Protein AF-A0A3M1P9R3-F1 (afdb_monomer_lite)

Radius of gyration: 14.86 Å; chains: 1; bounding box: 43×22×37 Å

Sequence (80 aa):
MDSKALILTIAVLLFGGATLFVACKNMTKGFGSYNLKVLGIILVATFASLIGINHENSVTAMMGILGAIAGYLFGIKDQQ

Structure (mmCIF, N/CA/C/O backbone):
data_AF-A0A3M1P9R3-F1
#
_entry.id   AF-A0A3M1P9R3-F1
#
loop_
_atom_site.group_PDB
_atom_site.id
_atom_site.type_symbol
_atom_site.label_atom_id
_atom_site.label_alt_id
_atom_site.label_comp_id
_atom_site.label_asym_id
_atom_site.label_entity_id
_atom_site.label_seq_id
_atom_site.pdbx_PDB_ins_code
_atom_site.Cartn_x
_atom_site.Cartn_y
_atom_site.Cartn_z
_atom_site.occupancy
_atom_site.B_iso_or_equiv
_atom_site.auth_seq_id
_atom_site.auth_comp_id
_atom_site.auth_asym_id
_atom_site.auth_atom_id
_atom_site.pdbx_PDB_model_num
ATOM 1 N N . MET A 1 1 ? 17.511 -4.323 -13.189 1.00 58.62 1 MET A N 1
ATOM 2 C CA . MET A 1 1 ? 16.453 -3.378 -12.780 1.00 58.62 1 MET A CA 1
ATOM 3 C C . MET A 1 1 ? 16.761 -2.055 -13.437 1.00 58.62 1 MET A C 1
ATOM 5 O O . MET A 1 1 ? 17.820 -1.502 -13.166 1.00 58.62 1 MET A O 1
ATOM 9 N N . ASP A 1 2 ? 15.900 -1.598 -14.341 1.00 76.62 2 ASP A N 1
ATOM 10 C CA . ASP A 1 2 ? 16.022 -0.268 -14.935 1.00 76.62 2 ASP A CA 1
ATOM 11 C C . ASP A 1 2 ? 16.093 0.808 -13.848 1.00 76.62 2 ASP A C 1
ATOM 13 O O . ASP A 1 2 ? 15.347 0.753 -12.865 1.00 76.62 2 ASP A O 1
ATOM 17 N N . SER A 1 3 ? 16.944 1.824 -14.035 1.00 76.69 3 SER A N 1
ATOM 18 C CA . SER A 1 3 ? 17.073 2.951 -13.094 1.00 76.69 3 SER A CA 1
ATOM 19 C C . SER A 1 3 ? 15.721 3.613 -12.797 1.00 76.69 3 SER A C 1
ATOM 21 O O . SER A 1 3 ? 15.484 4.081 -11.688 1.00 76.69 3 SER A O 1
ATOM 23 N N . LYS A 1 4 ? 14.794 3.587 -13.764 1.00 80.44 4 LYS A N 1
ATOM 24 C CA . LYS A 1 4 ? 13.417 4.081 -13.618 1.00 80.44 4 LYS A CA 1
ATOM 25 C C . LYS A 1 4 ? 12.579 3.218 -12.666 1.00 80.44 4 LYS A C 1
ATOM 27 O O . LYS A 1 4 ? 11.901 3.763 -11.800 1.00 80.44 4 LYS A O 1
ATOM 32 N N . ALA A 1 5 ? 12.662 1.891 -12.779 1.00 81.19 5 ALA A N 1
ATOM 33 C CA . ALA A 1 5 ? 11.945 0.963 -11.903 1.00 81.19 5 ALA A CA 1
ATOM 34 C C . ALA A 1 5 ? 12.443 1.057 -10.451 1.00 81.19 5 ALA A C 1
ATOM 36 O O . ALA A 1 5 ? 11.644 1.002 -9.517 1.00 81.19 5 ALA A O 1
ATOM 37 N N . LEU A 1 6 ? 13.748 1.284 -10.254 1.00 83.00 6 LEU A N 1
ATOM 38 C CA . LEU A 1 6 ? 14.328 1.536 -8.930 1.00 83.00 6 LEU A CA 1
ATOM 39 C C . LEU A 1 6 ? 13.754 2.795 -8.274 1.00 83.00 6 LEU A C 1
ATOM 41 O O . LEU A 1 6 ? 13.302 2.739 -7.132 1.00 83.00 6 LEU A O 1
ATOM 45 N N . ILE A 1 7 ? 13.728 3.914 -9.003 1.00 87.81 7 ILE A N 1
ATOM 46 C CA . ILE A 1 7 ? 13.201 5.190 -8.497 1.00 87.81 7 ILE A CA 1
ATOM 47 C C . ILE A 1 7 ? 11.716 5.059 -8.136 1.00 87.81 7 ILE A C 1
ATOM 49 O O . ILE A 1 7 ? 11.309 5.490 -7.057 1.00 87.81 7 ILE A O 1
ATOM 53 N N . LEU A 1 8 ? 10.914 4.418 -8.994 1.00 88.00 8 LEU A N 1
ATOM 54 C CA . LEU A 1 8 ? 9.490 4.189 -8.729 1.00 88.00 8 LEU A CA 1
ATOM 55 C C . LEU A 1 8 ? 9.266 3.279 -7.515 1.00 88.00 8 LEU A C 1
ATOM 57 O O . LEU A 1 8 ? 8.399 3.559 -6.692 1.00 88.00 8 LEU A O 1
ATOM 61 N N . THR A 1 9 ? 10.078 2.233 -7.357 1.00 87.62 9 THR A N 1
ATOM 62 C CA . THR A 1 9 ? 9.988 1.328 -6.202 1.00 87.62 9 THR A CA 1
ATOM 63 C C . THR A 1 9 ? 10.282 2.063 -4.893 1.00 87.62 9 THR A C 1
ATOM 65 O O . THR A 1 9 ? 9.542 1.915 -3.920 1.00 87.62 9 THR A O 1
ATOM 68 N N . ILE A 1 10 ? 11.321 2.905 -4.872 1.00 89.25 10 ILE A N 1
ATOM 69 C CA . ILE A 1 10 ? 11.668 3.732 -3.706 1.00 89.25 10 ILE A CA 1
ATOM 70 C C . ILE A 1 10 ? 10.551 4.737 -3.401 1.00 89.25 10 ILE A C 1
ATOM 72 O O . ILE A 1 10 ? 10.186 4.910 -2.239 1.00 89.25 10 ILE A O 1
ATOM 76 N N . ALA A 1 11 ? 9.969 5.363 -4.427 1.00 89.75 11 ALA A N 1
ATOM 77 C CA . ALA A 1 11 ? 8.854 6.288 -4.257 1.00 89.75 11 ALA A CA 1
ATOM 78 C C . ALA A 1 11 ? 7.628 5.599 -3.636 1.00 89.75 11 ALA A C 1
ATOM 80 O O . ALA A 1 11 ? 7.070 6.115 -2.670 1.00 89.75 11 ALA A O 1
ATOM 81 N N . VAL A 1 12 ? 7.245 4.413 -4.125 1.00 90.69 12 VAL A N 1
ATOM 82 C CA . VAL A 1 12 ? 6.129 3.628 -3.568 1.00 90.69 12 VAL A CA 1
ATOM 83 C C . VAL A 1 12 ? 6.403 3.210 -2.126 1.00 90.69 12 VAL A C 1
ATOM 85 O O . VAL A 1 12 ? 5.510 3.314 -1.290 1.00 90.69 12 VAL A O 1
ATOM 88 N N . LEU A 1 13 ? 7.627 2.786 -1.803 1.00 89.94 13 LEU A N 1
ATOM 89 C CA . LEU A 1 13 ? 8.012 2.436 -0.432 1.00 89.94 13 LEU A CA 1
ATOM 90 C C . LEU A 1 13 ? 7.933 3.633 0.519 1.00 89.94 13 LEU A C 1
ATOM 92 O O . LEU A 1 13 ? 7.396 3.503 1.617 1.00 89.94 13 LEU A O 1
A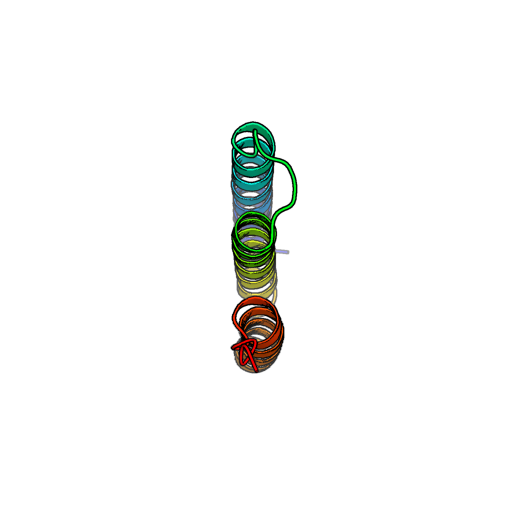TOM 96 N N . LEU A 1 14 ? 8.421 4.803 0.098 1.00 92.06 14 LEU A N 1
ATOM 97 C CA . LEU A 1 14 ? 8.328 6.028 0.894 1.00 92.06 14 LEU A CA 1
ATOM 98 C C . LEU A 1 14 ? 6.873 6.461 1.087 1.00 92.06 14 LEU A C 1
ATOM 100 O O . LEU A 1 14 ? 6.482 6.807 2.199 1.00 92.06 14 LEU A O 1
ATOM 104 N N . PHE A 1 15 ? 6.056 6.404 0.035 1.00 91.31 15 PHE A N 1
ATOM 105 C CA . PHE A 1 15 ? 4.658 6.824 0.097 1.00 91.31 15 PHE A CA 1
ATOM 106 C C . PHE A 1 15 ? 3.791 5.844 0.899 1.00 91.31 15 PHE A C 1
ATOM 108 O O . PHE A 1 15 ? 3.014 6.262 1.760 1.00 91.31 15 PHE A O 1
ATOM 115 N N . GLY A 1 16 ? 3.960 4.540 0.673 1.00 88.94 16 GLY A N 1
ATOM 116 C CA . GLY A 1 16 ? 3.297 3.468 1.419 1.00 88.94 16 GLY A CA 1
ATOM 117 C C . GLY A 1 16 ? 3.708 3.453 2.892 1.00 88.94 16 GLY A C 1
ATOM 118 O O . GLY A 1 16 ? 2.864 3.355 3.779 1.00 88.94 16 GLY A O 1
ATOM 119 N N . GLY A 1 17 ? 4.999 3.647 3.175 1.00 88.62 17 GLY A N 1
ATOM 120 C CA . GLY A 1 17 ? 5.517 3.765 4.538 1.00 88.62 17 GLY A CA 1
ATOM 121 C C . GLY A 1 17 ? 4.997 5.008 5.262 1.00 88.62 17 GLY A C 1
ATOM 122 O O . GLY A 1 17 ? 4.537 4.912 6.400 1.00 88.62 17 GLY A O 1
ATOM 123 N N . ALA A 1 18 ? 5.000 6.168 4.599 1.00 90.31 18 ALA A N 1
ATOM 124 C CA . ALA A 1 18 ? 4.471 7.407 5.166 1.00 90.31 18 ALA A CA 1
ATOM 125 C C . ALA A 1 18 ? 2.964 7.311 5.447 1.00 90.31 18 ALA A C 1
ATOM 127 O O . ALA A 1 18 ? 2.512 7.711 6.518 1.00 90.31 18 ALA A O 1
ATOM 128 N N . THR A 1 19 ? 2.183 6.739 4.527 1.00 88.62 19 THR A N 1
ATOM 129 C CA . THR A 1 19 ? 0.737 6.540 4.722 1.00 88.62 19 THR A CA 1
ATOM 130 C C . THR A 1 19 ? 0.434 5.538 5.832 1.00 88.62 19 THR A C 1
ATOM 132 O O . THR A 1 19 ? -0.451 5.811 6.642 1.00 88.62 19 THR A O 1
ATOM 135 N N . LEU A 1 20 ? 1.199 4.447 5.956 1.00 86.81 20 LEU A N 1
ATOM 136 C CA . LEU A 1 20 ? 1.122 3.532 7.103 1.00 86.81 20 LEU A CA 1
ATOM 137 C C . LEU A 1 20 ? 1.416 4.245 8.426 1.00 86.81 20 LEU A C 1
ATOM 139 O O . LEU A 1 20 ? 0.673 4.086 9.392 1.00 86.81 20 LEU A O 1
ATOM 143 N N . PHE A 1 21 ? 2.471 5.060 8.470 1.00 87.69 21 PHE A N 1
ATOM 144 C CA . PHE A 1 21 ? 2.857 5.792 9.674 1.00 87.69 21 PHE A CA 1
ATOM 145 C C . PHE A 1 21 ? 1.792 6.812 10.094 1.00 87.69 21 PHE A C 1
ATOM 147 O O . PHE A 1 21 ? 1.412 6.879 11.264 1.00 87.69 21 PHE A O 1
ATOM 154 N N . VAL A 1 22 ? 1.260 7.572 9.134 1.00 88.56 22 VAL A N 1
ATOM 155 C CA . VAL A 1 22 ? 0.172 8.534 9.361 1.00 88.56 22 VAL A CA 1
ATOM 156 C C . VAL A 1 22 ? -1.104 7.819 9.802 1.00 88.56 22 VAL A C 1
ATOM 158 O O . VAL A 1 22 ? -1.756 8.269 10.745 1.00 88.56 22 VAL A O 1
ATOM 161 N N . ALA A 1 23 ? -1.445 6.691 9.172 1.00 85.06 23 ALA A N 1
ATOM 162 C CA . ALA A 1 23 ? -2.597 5.883 9.551 1.00 85.06 23 ALA A CA 1
ATOM 163 C C . ALA A 1 23 ? -2.459 5.362 10.986 1.00 85.06 23 ALA A C 1
ATOM 165 O O . ALA A 1 23 ? -3.358 5.587 11.788 1.00 85.06 23 ALA A O 1
ATOM 166 N N . CYS A 1 24 ? -1.315 4.773 11.348 1.00 82.88 24 CYS A N 1
ATOM 167 C CA . CYS A 1 24 ? -1.043 4.329 12.717 1.00 82.88 24 CYS A CA 1
ATOM 168 C C . CYS A 1 24 ? -1.109 5.481 13.730 1.00 82.88 24 CYS A C 1
ATOM 170 O O . CYS A 1 24 ? -1.692 5.320 14.799 1.00 82.88 24 CYS A O 1
ATOM 172 N N .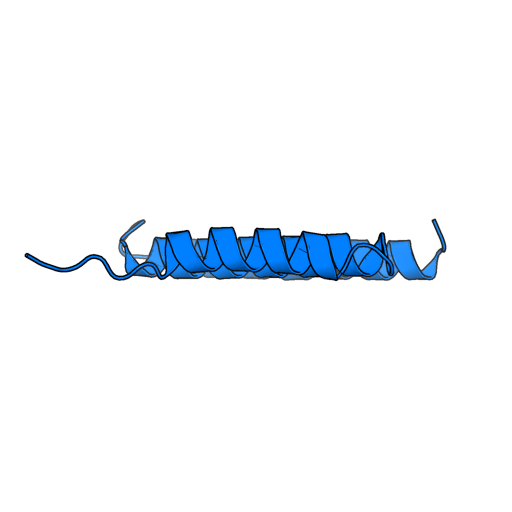 LYS A 1 25 ? -0.567 6.660 13.401 1.00 83.81 25 LYS A N 1
ATOM 173 C CA . LYS A 1 25 ? -0.606 7.832 14.290 1.00 83.81 25 LYS A CA 1
ATOM 174 C C . LYS A 1 25 ? -2.028 8.364 14.504 1.00 83.81 25 LYS A C 1
ATOM 176 O O . LYS A 1 25 ? -2.360 8.786 15.609 1.00 83.81 25 LYS A O 1
ATOM 181 N N . ASN A 1 26 ? -2.870 8.335 13.473 1.00 81.75 26 ASN A N 1
ATOM 182 C CA . ASN A 1 26 ? -4.263 8.784 13.560 1.00 81.75 26 ASN A CA 1
ATOM 183 C C . ASN A 1 26 ? -5.206 7.741 14.184 1.00 81.75 26 ASN A C 1
ATOM 185 O O . ASN A 1 26 ? -6.360 8.056 14.478 1.00 81.75 26 ASN A O 1
ATOM 189 N N . MET A 1 27 ? -4.736 6.519 14.445 1.00 76.56 27 MET A N 1
ATOM 190 C CA . MET A 1 27 ? -5.503 5.471 15.125 1.00 76.56 27 MET A CA 1
ATOM 191 C C . MET A 1 27 ? -5.474 5.653 16.646 1.00 76.56 27 MET A C 1
ATOM 193 O O . MET A 1 27 ? -4.935 4.846 17.394 1.00 76.56 27 MET A O 1
ATOM 197 N N . THR A 1 28 ? -6.120 6.715 17.123 1.00 64.88 28 THR A N 1
ATOM 198 C CA . THR A 1 28 ? -6.196 7.074 18.551 1.00 64.88 28 THR A CA 1
ATOM 199 C C . THR A 1 28 ? -7.090 6.150 19.389 1.00 64.88 28 THR A C 1
ATOM 201 O O . THR A 1 28 ? -6.975 6.136 20.610 1.00 64.88 28 THR A O 1
ATOM 204 N N . LYS A 1 29 ? -7.964 5.350 18.760 1.00 64.44 29 LYS A N 1
ATOM 205 C CA . LYS A 1 29 ? -8.894 4.412 19.430 1.00 64.44 29 LYS A CA 1
ATOM 206 C C . LYS A 1 29 ? -8.481 2.927 19.350 1.00 64.44 29 LYS A C 1
ATOM 208 O O . LYS A 1 29 ? -9.293 2.058 19.653 1.00 64.44 29 LYS A O 1
ATOM 213 N N . GLY A 1 30 ? -7.240 2.622 18.957 1.00 67.31 30 GLY A N 1
ATOM 214 C CA . GLY A 1 30 ? -6.723 1.248 18.839 1.00 67.31 30 GLY A CA 1
ATOM 215 C C . GLY A 1 30 ? -7.071 0.543 17.518 1.00 67.31 30 GLY A C 1
ATOM 216 O O . GLY A 1 30 ? -7.624 1.148 16.598 1.00 67.31 30 GLY A O 1
ATOM 217 N N . PHE A 1 31 ? -6.753 -0.751 17.403 1.00 71.44 31 PHE A N 1
ATOM 218 C CA . PHE A 1 31 ? -6.972 -1.572 16.198 1.00 71.44 31 PHE A CA 1
ATOM 219 C C . PHE A 1 31 ? -8.410 -2.124 16.117 1.00 71.44 31 PHE A C 1
ATOM 221 O O . PHE A 1 31 ? -8.642 -3.331 16.119 1.00 71.44 31 PHE A O 1
ATOM 228 N N . GLY A 1 32 ? -9.405 -1.234 16.070 1.00 74.81 32 GLY A N 1
ATOM 229 C CA . GLY A 1 32 ? -10.797 -1.619 15.810 1.00 74.81 32 GLY A CA 1
ATOM 230 C C . GLY A 1 32 ? -11.005 -2.148 14.384 1.00 74.81 32 GLY A C 1
ATOM 231 O O . GLY A 1 32 ? -10.186 -1.911 13.496 1.00 74.81 32 GLY A O 1
ATOM 232 N N . SER A 1 33 ? -12.138 -2.816 14.127 1.00 75.75 33 SER A N 1
ATOM 233 C CA . SER A 1 33 ? -12.426 -3.442 12.821 1.00 75.75 33 SER A CA 1
ATOM 234 C C . SER A 1 33 ? -12.360 -2.458 11.642 1.00 75.75 33 SER A C 1
ATOM 236 O O . SER A 1 33 ? -11.949 -2.844 10.555 1.00 75.75 33 SER A O 1
ATOM 238 N N . TYR A 1 34 ? -12.692 -1.181 11.857 1.00 78.88 34 TYR A N 1
ATOM 239 C CA . TYR A 1 34 ? -12.560 -0.131 10.841 1.00 78.88 34 TYR A CA 1
ATOM 240 C C . TYR A 1 34 ? -11.095 0.242 10.559 1.00 78.88 34 TYR A C 1
ATOM 242 O O . TYR A 1 34 ? -10.673 0.318 9.409 1.00 78.88 34 TYR A O 1
ATOM 250 N N . ASN A 1 35 ? -10.290 0.396 11.609 1.00 81.69 35 ASN A N 1
ATOM 251 C CA . ASN A 1 35 ? -8.873 0.736 11.504 1.00 81.69 35 ASN A CA 1
ATOM 252 C C . ASN A 1 35 ? -8.061 -0.400 10.861 1.00 81.69 35 ASN A C 1
ATOM 254 O O . ASN A 1 35 ? -7.184 -0.150 10.038 1.00 81.69 35 ASN A O 1
ATOM 258 N N . LEU A 1 36 ? -8.417 -1.654 11.154 1.00 81.25 36 LEU A N 1
ATOM 259 C CA . LEU A 1 36 ? -7.818 -2.826 10.515 1.00 81.25 36 LEU A CA 1
ATOM 260 C C . LEU A 1 36 ? -8.080 -2.861 9.002 1.00 81.25 36 LEU A C 1
ATOM 262 O O . LEU A 1 36 ? -7.183 -3.195 8.233 1.00 81.25 36 LEU A O 1
ATOM 266 N N . LYS A 1 37 ? -9.286 -2.464 8.570 1.00 82.31 37 LYS A N 1
ATOM 267 C CA . LYS A 1 37 ? -9.620 -2.326 7.145 1.00 82.31 37 LYS A CA 1
ATOM 268 C C . LYS A 1 37 ? -8.765 -1.253 6.485 1.00 82.31 37 LYS A C 1
ATOM 270 O O . LYS A 1 37 ? -8.183 -1.516 5.443 1.00 82.31 37 LYS A O 1
ATOM 275 N N . VAL A 1 38 ? -8.632 -0.081 7.112 1.00 83.62 38 VAL A N 1
ATOM 276 C CA . VAL A 1 38 ? -7.797 1.016 6.593 1.00 83.62 38 VAL A CA 1
ATOM 277 C C . VAL A 1 38 ? -6.338 0.580 6.431 1.00 83.62 38 VAL A C 1
ATOM 279 O O . VAL A 1 38 ? -5.770 0.759 5.357 1.00 83.62 38 VAL A O 1
ATOM 282 N N . LEU A 1 39 ? -5.744 -0.055 7.446 1.00 85.38 39 LEU A N 1
ATOM 283 C CA . LEU A 1 39 ? -4.379 -0.588 7.348 1.00 85.38 39 LEU A CA 1
ATOM 284 C C . LEU A 1 39 ? -4.248 -1.647 6.259 1.00 85.38 39 LEU A C 1
ATOM 286 O O . LEU A 1 39 ? -3.288 -1.625 5.492 1.00 85.38 39 LEU A O 1
ATOM 290 N N . GLY A 1 40 ? -5.224 -2.548 6.171 1.00 82.88 40 GLY A N 1
ATOM 291 C CA . GLY A 1 40 ? -5.257 -3.575 5.146 1.00 82.88 40 GLY A CA 1
ATOM 292 C C . GLY A 1 40 ? -5.310 -2.993 3.731 1.00 82.88 40 GLY A C 1
ATOM 293 O O . GLY A 1 40 ? -4.548 -3.428 2.877 1.00 82.88 40 GLY A O 1
ATOM 294 N N . ILE A 1 41 ? -6.122 -1.959 3.486 1.00 85.44 41 ILE A N 1
ATOM 295 C CA . ILE A 1 41 ? -6.178 -1.266 2.186 1.00 85.44 41 ILE A CA 1
ATOM 296 C C . ILE A 1 41 ? -4.822 -0.652 1.840 1.00 85.44 41 ILE A C 1
ATOM 298 O O . ILE A 1 41 ? -4.344 -0.830 0.722 1.00 85.44 41 ILE A O 1
ATOM 302 N N . ILE A 1 42 ? -4.193 0.051 2.788 1.00 88.44 42 ILE A N 1
ATOM 303 C CA . ILE A 1 42 ? -2.891 0.696 2.563 1.00 88.44 42 ILE A CA 1
ATOM 304 C C . ILE A 1 42 ? -1.834 -0.361 2.224 1.00 88.44 42 ILE A C 1
ATOM 306 O O . ILE A 1 42 ? -1.067 -0.190 1.274 1.00 88.44 42 ILE A O 1
ATOM 310 N N . LEU A 1 43 ? -1.824 -1.480 2.952 1.00 85.25 43 LEU A N 1
ATOM 311 C CA . LEU A 1 43 ? -0.901 -2.587 2.719 1.00 85.25 43 LEU A CA 1
ATOM 312 C C . LEU A 1 43 ? -1.104 -3.201 1.324 1.00 85.25 43 LEU A C 1
ATOM 314 O O . LEU A 1 43 ? -0.150 -3.348 0.561 1.00 85.25 43 LEU A O 1
ATOM 318 N N . VAL A 1 44 ? -2.354 -3.505 0.970 1.00 86.56 44 VAL A N 1
ATOM 319 C CA . VAL A 1 44 ? -2.726 -4.099 -0.320 1.00 86.56 44 VAL A CA 1
ATOM 320 C C . VAL A 1 44 ? -2.370 -3.169 -1.476 1.00 86.56 44 VAL A C 1
ATOM 322 O O . VAL A 1 44 ? -1.750 -3.614 -2.437 1.00 86.56 44 VAL A O 1
ATOM 325 N N . ALA A 1 45 ? -2.687 -1.877 -1.376 1.00 85.44 45 ALA A N 1
ATOM 326 C CA . ALA A 1 45 ? -2.364 -0.884 -2.401 1.00 85.44 45 ALA A CA 1
ATOM 327 C C . ALA A 1 45 ? -0.846 -0.709 -2.591 1.00 85.44 45 ALA A C 1
ATOM 329 O O . ALA A 1 45 ? -0.367 -0.554 -3.719 1.00 85.44 45 ALA A O 1
ATOM 330 N N . THR A 1 46 ? -0.079 -0.782 -1.500 1.00 88.00 46 THR A N 1
ATOM 331 C CA . THR A 1 46 ? 1.387 -0.688 -1.542 1.00 88.00 46 THR A CA 1
ATOM 332 C C . THR A 1 46 ? 1.989 -1.905 -2.244 1.00 88.00 46 THR A C 1
ATOM 334 O O . THR A 1 46 ? 2.797 -1.746 -3.158 1.00 88.00 46 THR A O 1
ATOM 337 N N . PHE A 1 47 ? 1.552 -3.119 -1.890 1.00 84.50 47 PHE A N 1
ATOM 338 C CA . PHE A 1 47 ? 2.010 -4.347 -2.548 1.00 84.50 47 PHE A CA 1
ATOM 339 C C . PHE A 1 47 ? 1.558 -4.442 -4.011 1.00 84.50 47 PHE A C 1
ATOM 341 O O . PHE A 1 47 ? 2.354 -4.850 -4.853 1.00 84.50 47 PHE A O 1
ATOM 348 N N . ALA A 1 48 ? 0.338 -4.000 -4.335 1.00 83.38 48 ALA A N 1
ATOM 349 C CA . ALA A 1 48 ? -0.152 -3.882 -5.711 1.00 83.38 48 ALA A CA 1
ATOM 350 C C . ALA A 1 48 ? 0.805 -3.054 -6.570 1.00 83.38 48 ALA A C 1
ATOM 352 O O . ALA A 1 48 ? 1.275 -3.482 -7.619 1.00 83.38 48 ALA A O 1
ATOM 353 N N . SER A 1 49 ? 1.143 -1.867 -6.074 1.00 85.12 49 SER A N 1
ATOM 354 C CA . SER A 1 49 ? 2.010 -0.929 -6.779 1.00 85.12 49 SER A CA 1
ATOM 355 C C . SER A 1 49 ? 3.417 -1.510 -6.970 1.00 85.12 49 SER A C 1
ATOM 357 O O . SER A 1 49 ? 3.993 -1.400 -8.049 1.00 85.12 49 SER A O 1
ATOM 359 N N . LEU A 1 50 ? 3.949 -2.196 -5.951 1.00 83.75 50 LEU A N 1
ATOM 360 C CA . LEU A 1 50 ? 5.261 -2.852 -5.986 1.00 83.75 50 LEU A CA 1
ATOM 361 C C . LEU A 1 50 ? 5.344 -3.984 -7.018 1.00 83.75 50 LEU A C 1
ATOM 363 O O . LEU A 1 50 ? 6.333 -4.077 -7.747 1.00 83.75 50 LEU A O 1
ATOM 367 N N . ILE A 1 51 ? 4.326 -4.843 -7.092 1.00 82.00 51 ILE A N 1
ATOM 368 C CA . ILE A 1 51 ? 4.301 -5.944 -8.064 1.00 82.00 51 ILE A CA 1
ATOM 369 C C . ILE A 1 51 ? 4.087 -5.375 -9.475 1.00 82.00 51 ILE A C 1
ATOM 371 O O . ILE A 1 51 ? 4.739 -5.832 -10.412 1.00 82.00 51 ILE A O 1
ATOM 375 N N . GLY A 1 52 ? 3.245 -4.343 -9.629 1.00 81.06 52 GLY A N 1
ATOM 376 C CA . GLY A 1 52 ? 2.958 -3.705 -10.921 1.00 81.06 52 GLY A CA 1
ATOM 377 C C . GLY A 1 52 ? 4.179 -3.061 -11.567 1.00 81.06 52 GLY A C 1
ATOM 378 O O . GLY A 1 52 ? 4.343 -3.140 -12.778 1.00 81.06 52 GLY A O 1
ATOM 379 N N . ILE A 1 53 ? 5.075 -2.496 -10.756 1.00 81.94 53 ILE A N 1
ATOM 380 C CA . ILE A 1 53 ? 6.343 -1.931 -11.234 1.00 81.94 53 ILE A CA 1
ATOM 381 C C . ILE A 1 53 ? 7.341 -3.027 -11.633 1.00 81.94 53 ILE A C 1
ATOM 383 O O . ILE A 1 53 ? 8.149 -2.819 -12.535 1.00 81.94 53 ILE A O 1
ATOM 387 N N . ASN A 1 54 ? 7.321 -4.182 -10.961 1.00 75.00 54 ASN A N 1
ATOM 388 C CA . ASN A 1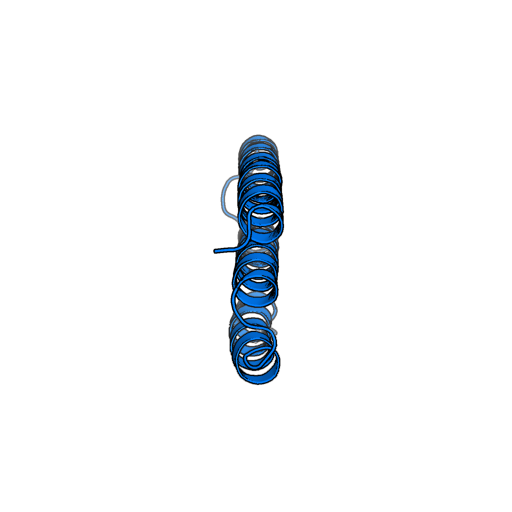 54 ? 8.334 -5.217 -11.166 1.00 75.00 54 ASN A CA 1
ATOM 389 C C . ASN A 1 54 ? 7.981 -6.225 -12.262 1.00 75.00 54 ASN A C 1
ATOM 391 O O . ASN A 1 54 ? 8.905 -6.780 -12.853 1.00 75.00 54 ASN A O 1
ATOM 395 N N . HIS A 1 55 ? 6.701 -6.503 -12.527 1.00 73.00 55 HIS A N 1
ATOM 396 C CA . HIS A 1 55 ? 6.281 -7.500 -13.517 1.00 73.00 55 HIS A CA 1
ATOM 397 C C . HIS A 1 55 ? 5.025 -7.052 -14.290 1.00 73.00 55 HIS A C 1
ATOM 399 O O . HIS A 1 55 ? 3.898 -7.254 -13.834 1.00 73.00 55 HIS A O 1
ATOM 405 N N . GLU A 1 56 ? 5.209 -6.554 -15.519 1.00 65.88 56 GLU A N 1
ATOM 406 C CA . GLU A 1 56 ? 4.104 -6.162 -16.417 1.00 65.88 56 GLU A CA 1
ATOM 407 C C . GLU A 1 56 ? 3.174 -7.336 -16.782 1.00 65.88 56 GLU A C 1
ATOM 409 O O . GLU A 1 56 ? 1.968 -7.157 -16.918 1.00 65.88 56 GLU A O 1
ATOM 414 N N . ASN A 1 57 ? 3.695 -8.565 -16.863 1.00 66.75 57 ASN A N 1
ATOM 415 C CA . ASN A 1 57 ? 2.894 -9.755 -17.190 1.00 66.75 57 ASN A CA 1
ATOM 416 C C . ASN A 1 57 ? 2.188 -10.386 -15.975 1.00 66.75 57 ASN A C 1
ATOM 418 O O . ASN A 1 57 ? 1.442 -11.349 -16.122 1.00 66.75 57 ASN A O 1
ATOM 422 N N . SER A 1 58 ? 2.425 -9.882 -14.758 1.00 70.75 58 SER A N 1
ATOM 423 C CA . SER A 1 58 ? 1.860 -10.453 -13.521 1.00 70.75 58 SER A CA 1
ATOM 424 C C . SER A 1 58 ? 0.620 -9.720 -13.015 1.00 70.75 58 SER A C 1
ATOM 426 O O . SER A 1 58 ? 0.131 -10.028 -11.929 1.00 70.75 58 SER A O 1
ATOM 428 N N . VAL A 1 59 ? 0.078 -8.782 -13.799 1.00 75.31 59 VAL A N 1
ATOM 429 C CA . VAL A 1 59 ? -1.086 -7.963 -13.425 1.00 75.31 59 VAL A CA 1
ATOM 430 C C . VAL A 1 59 ? -2.287 -8.827 -13.033 1.00 75.31 59 VAL A C 1
ATOM 432 O O . VAL A 1 59 ? -2.914 -8.550 -12.018 1.00 75.31 59 VAL A O 1
ATOM 435 N N . THR A 1 60 ? -2.567 -9.927 -13.739 1.00 80.25 60 THR A N 1
ATOM 436 C CA . THR A 1 60 ? -3.690 -10.825 -13.410 1.00 80.25 60 THR A CA 1
ATOM 437 C C . THR A 1 60 ? -3.521 -11.527 -12.060 1.00 80.25 60 THR A C 1
ATOM 439 O O . THR A 1 60 ? -4.446 -11.531 -11.249 1.00 80.25 60 THR A O 1
ATOM 442 N N . ALA A 1 61 ? -2.343 -12.100 -11.789 1.00 76.94 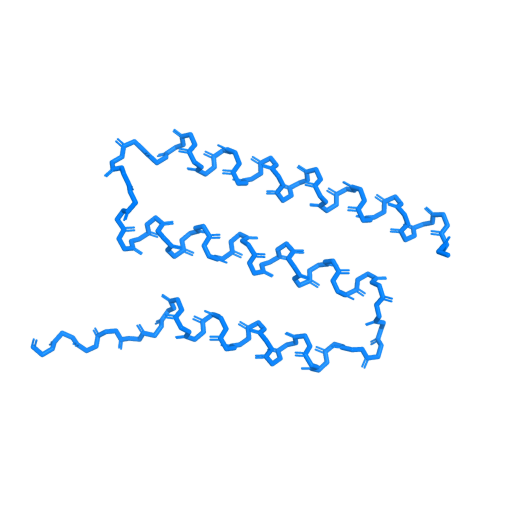61 ALA A N 1
ATOM 443 C CA . ALA A 1 61 ? -2.060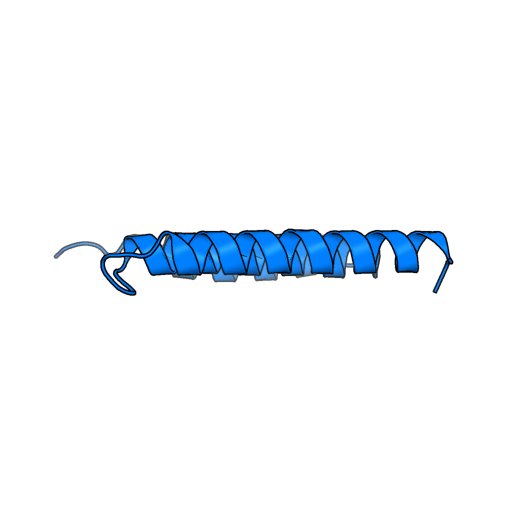 -12.780 -10.521 1.00 76.94 61 ALA A CA 1
ATOM 444 C C . ALA A 1 61 ? -2.094 -11.797 -9.342 1.00 76.94 61 ALA A C 1
ATOM 446 O O . ALA A 1 61 ? -2.660 -12.081 -8.287 1.00 76.94 61 ALA A O 1
ATOM 447 N N . MET A 1 62 ? -1.548 -10.605 -9.563 1.00 77.19 62 MET A N 1
ATOM 448 C CA . MET A 1 62 ? -1.580 -9.501 -8.620 1.00 77.19 62 MET A CA 1
ATOM 449 C C . MET A 1 62 ? -3.020 -9.088 -8.312 1.00 77.19 62 MET A C 1
ATOM 451 O O . MET A 1 62 ? -3.394 -9.046 -7.145 1.00 77.19 62 MET A O 1
ATOM 455 N N . MET A 1 63 ? -3.858 -8.899 -9.336 1.00 79.44 63 MET A N 1
ATOM 456 C CA . MET A 1 63 ? -5.270 -8.559 -9.158 1.00 79.44 63 MET A CA 1
ATOM 457 C C . MET A 1 63 ? -6.044 -9.644 -8.397 1.00 79.44 63 MET A C 1
ATOM 459 O O . MET A 1 63 ? -6.908 -9.317 -7.587 1.00 79.44 63 MET A O 1
ATOM 463 N N . GLY A 1 64 ? -5.696 -10.921 -8.591 1.00 81.62 64 GLY A N 1
ATOM 464 C CA . GLY A 1 64 ? -6.245 -12.039 -7.819 1.00 81.62 64 GLY A CA 1
ATOM 465 C C . GLY A 1 64 ? -5.887 -11.976 -6.330 1.00 81.62 64 GLY A C 1
ATOM 466 O O . GLY A 1 64 ? -6.767 -12.102 -5.480 1.00 81.62 64 GLY A O 1
ATOM 467 N N . ILE A 1 65 ? -4.619 -11.712 -6.000 1.00 80.06 65 ILE A N 1
ATOM 468 C CA . ILE A 1 65 ? -4.165 -11.553 -4.607 1.00 80.06 65 ILE A CA 1
ATOM 469 C C . ILE A 1 65 ? -4.788 -10.297 -3.975 1.00 80.06 65 ILE A C 1
ATOM 471 O O . ILE A 1 65 ? -5.270 -10.357 -2.844 1.00 80.06 65 ILE A O 1
ATOM 475 N N . LEU A 1 66 ? -4.856 -9.180 -4.711 1.00 80.50 66 LEU A N 1
ATOM 476 C CA . LEU A 1 66 ? -5.564 -7.970 -4.280 1.00 80.50 66 LEU A CA 1
ATOM 477 C C . LEU A 1 66 ? -7.029 -8.258 -3.965 1.00 80.50 66 LEU A C 1
ATOM 479 O O . LEU A 1 66 ? -7.511 -7.861 -2.908 1.00 80.50 66 LEU A O 1
ATOM 483 N N . GLY A 1 67 ? -7.720 -8.952 -4.869 1.00 79.62 67 GLY A N 1
ATOM 484 C CA . GLY A 1 67 ? -9.120 -9.324 -4.710 1.00 79.62 67 GLY A CA 1
ATOM 485 C C . GLY A 1 67 ? -9.345 -10.225 -3.499 1.00 79.62 67 GLY A C 1
ATOM 486 O O . GLY A 1 67 ? -10.284 -9.995 -2.744 1.00 79.62 67 GLY A O 1
ATOM 487 N N . ALA A 1 68 ? -8.456 -11.192 -3.256 1.00 83.19 68 ALA A N 1
ATOM 488 C CA . ALA A 1 68 ? -8.533 -12.070 -2.091 1.00 83.19 68 ALA A CA 1
ATOM 489 C C . ALA A 1 68 ? -8.350 -11.307 -0.768 1.00 83.19 68 ALA A C 1
ATOM 491 O O . ALA A 1 68 ? -9.142 -11.479 0.158 1.00 83.19 68 ALA A O 1
ATOM 492 N N . ILE A 1 69 ? -7.347 -10.425 -0.675 1.00 79.25 69 ILE A N 1
ATOM 493 C CA . ILE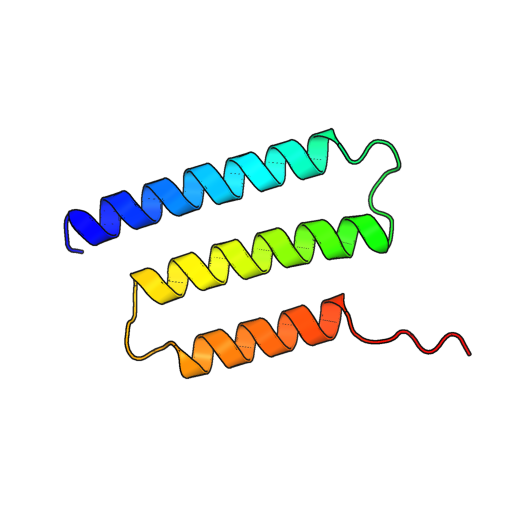 A 1 69 ? -7.094 -9.665 0.557 1.00 79.25 69 ILE A CA 1
ATOM 494 C C . ILE A 1 69 ? -8.184 -8.606 0.771 1.00 79.25 69 ILE A C 1
ATOM 496 O O . ILE A 1 69 ? -8.688 -8.466 1.884 1.00 79.25 69 ILE A O 1
ATOM 500 N N . ALA A 1 70 ? -8.605 -7.897 -0.280 1.00 76.38 70 ALA A N 1
ATOM 501 C CA . ALA A 1 70 ? -9.727 -6.966 -0.204 1.00 76.38 70 ALA A CA 1
ATOM 502 C C . ALA A 1 70 ? -11.021 -7.694 0.187 1.00 76.38 70 ALA A C 1
ATOM 504 O O . ALA A 1 70 ? -11.721 -7.245 1.087 1.00 76.38 70 ALA A O 1
ATOM 505 N N . GLY A 1 71 ? -11.308 -8.852 -0.409 1.00 78.75 71 GLY A N 1
ATOM 506 C CA . GLY A 1 71 ? -12.452 -9.689 -0.054 1.00 78.75 71 GLY A CA 1
ATOM 507 C C . GLY A 1 71 ? -12.413 -10.176 1.395 1.00 78.75 71 GLY A C 1
ATOM 508 O O . GLY A 1 71 ? -13.448 -10.208 2.045 1.00 78.75 71 GLY A O 1
ATOM 509 N N . TYR A 1 72 ? -11.237 -10.477 1.949 1.00 80.44 72 TYR A N 1
ATOM 510 C CA . TYR A 1 72 ? -11.095 -10.830 3.365 1.00 80.44 72 TYR A CA 1
ATOM 511 C C . TYR A 1 72 ? -11.293 -9.624 4.299 1.00 80.44 72 TYR A C 1
ATOM 513 O O . TYR A 1 72 ? -11.959 -9.723 5.328 1.00 80.44 72 TYR A O 1
ATOM 521 N N . LEU A 1 73 ? -10.745 -8.461 3.937 1.00 72.00 73 LEU A N 1
ATOM 522 C CA . LEU A 1 73 ? -10.844 -7.232 4.733 1.00 72.00 73 LEU A CA 1
ATOM 523 C C . LEU A 1 73 ? -12.249 -6.615 4.699 1.00 72.00 73 LEU A C 1
ATOM 525 O O . LEU A 1 73 ? -12.734 -6.107 5.712 1.00 72.00 73 LEU A O 1
ATOM 529 N N . PHE A 1 74 ? -12.900 -6.638 3.538 1.00 74.69 74 PHE A N 1
ATOM 530 C CA . PHE A 1 74 ? -14.233 -6.081 3.309 1.00 74.69 74 PHE A CA 1
ATOM 531 C C . PHE A 1 74 ? -15.343 -7.124 3.325 1.00 74.69 74 PHE A C 1
ATOM 533 O O . PHE A 1 74 ? -16.509 -6.741 3.235 1.00 74.69 74 PHE A O 1
ATOM 540 N N . GLY A 1 75 ? -14.991 -8.402 3.474 1.00 69.31 75 GLY A N 1
ATOM 541 C CA . GLY A 1 75 ? -15.926 -9.507 3.588 1.00 69.31 75 GLY A CA 1
ATOM 542 C C . GLY A 1 75 ? -16.998 -9.163 4.603 1.00 69.31 75 GLY A C 1
ATOM 543 O O . GLY A 1 75 ? -16.702 -8.803 5.748 1.00 69.31 75 GLY A O 1
ATOM 544 N N . ILE A 1 76 ? -18.240 -9.180 4.129 1.00 57.38 76 ILE A N 1
ATOM 545 C CA . ILE A 1 76 ? -19.426 -8.882 4.916 1.00 57.38 76 ILE A CA 1
ATOM 546 C C . ILE A 1 76 ? -19.409 -9.874 6.077 1.00 57.38 76 ILE A C 1
ATOM 548 O O . ILE A 1 76 ? -19.592 -11.073 5.890 1.00 57.38 76 ILE A O 1
ATOM 552 N N . LYS A 1 77 ? -19.130 -9.383 7.286 1.00 58.38 77 LYS A N 1
ATOM 553 C CA . LYS A 1 77 ? -19.545 -10.102 8.480 1.00 58.38 77 LYS A CA 1
ATOM 554 C C . LYS A 1 77 ? -21.051 -9.940 8.499 1.00 58.38 77 LYS A C 1
ATOM 556 O O . LYS A 1 77 ? -21.525 -8.873 8.888 1.00 58.38 77 LYS A O 1
ATOM 561 N N . ASP A 1 78 ? -21.761 -10.950 8.007 1.00 51.28 78 ASP A N 1
ATOM 562 C CA . ASP A 1 78 ? -23.163 -11.124 8.351 1.00 51.28 78 ASP A CA 1
ATOM 563 C C . ASP A 1 78 ? -23.223 -11.054 9.873 1.00 51.28 78 ASP A C 1
ATOM 565 O O . ASP A 1 78 ? -22.671 -11.896 10.586 1.00 51.28 78 ASP A O 1
ATOM 569 N N . GLN A 1 79 ? -23.779 -9.952 10.366 1.00 46.44 79 GLN A N 1
ATOM 570 C CA . GLN A 1 79 ? -24.201 -9.863 11.746 1.00 46.44 79 GLN A CA 1
ATOM 571 C C . GLN A 1 79 ? -25.467 -10.710 11.821 1.00 46.44 79 GLN A C 1
ATOM 573 O O . GLN A 1 79 ? -26.566 -10.196 11.628 1.00 46.44 79 GLN A O 1
ATOM 578 N N . GLN A 1 80 ? -25.281 -12.020 11.988 1.00 39.62 80 GLN A N 1
ATOM 579 C CA . GLN A 1 80 ? -26.305 -12.845 12.615 1.00 39.62 80 GLN A CA 1
ATOM 580 C C . GLN A 1 80 ? -26.357 -12.516 14.104 1.00 39.62 80 GLN A C 1
ATOM 582 O O . GLN A 1 80 ? -25.268 -12.366 14.710 1.00 39.62 80 GLN A O 1
#

Secondary structure (DSSP, 8-state):
--HHHHHHHHHHHHHHHHHHHHHHHH-TT-S-HHHHHHHHHHHHHHHHHHHHHH-GGGHHHHHHHHHHHHHHHH------

Foldseek 3Di:
DPPVLVVQLVVLCVVLVVLLVVLVVPPPPPDPLVSVLSNLVSVLVSVLSNVVSVDVPCNVVSVVVSCVSNCVSVVDPPPD

pLDDT: mean 78.97, std 10.22, range [39.62, 92.06]